Protein AF-A0A926ZTW3-F1 (afdb_monomer_lite)

Foldseek 3Di:
DPDDDDADCDDQTHPVLLQLQCCLPVVVQFPDWDFDQDPNDTDTDTDGPCVPVVSVVSSVVSVVCSVPDPGSVVVCVVSCSVVDPPPPDD

Secondary structure (DSSP, 8-state):
--------SSSTT-HHHHHHHHHHH-GGG---EEEEEETTEEEEEE---TTSHHHHHHHHHHHHHHHHSS-HHHHHHHTTTT--------

Sequence (90 aa):
RELGKKVPLSGAHYRGHLGTWVRTFYPHLGDHQETRLVNGVQQPIYVYACHDPAVADGLTKAIEEFFAHPSPGAALRQAGAFARKSLVTA

Radius of gyration: 14.48 Å; chains: 1; bounding box: 37×39×31 Å

pLDDT: mean 83.94, std 14.86, range [34.09, 95.44]

Structure (mmCIF, N/CA/C/O backbone):
data_AF-A0A926ZTW3-F1
#
_entry.id   AF-A0A926ZTW3-F1
#
loop_
_atom_site.group_PDB
_atom_site.id
_atom_site.type_symbol
_atom_site.label_atom_id
_atom_site.label_alt_id
_atom_site.label_comp_id
_atom_site.label_asym_id
_atom_site.label_entity_id
_atom_site.label_seq_id
_atom_site.pdbx_PDB_ins_code
_atom_site.Cartn_x
_atom_site.Cartn_y
_atom_site.Cartn_z
_atom_site.occupancy
_atom_site.B_iso_or_equiv
_atom_site.auth_seq_id
_atom_site.auth_comp_id
_atom_site.auth_asym_id
_atom_site.auth_atom_id
_atom_site.pdbx_PDB_model_num
ATOM 1 N N . ARG A 1 1 ? 16.105 -12.422 10.876 1.00 47.84 1 ARG A N 1
ATOM 2 C CA . ARG A 1 1 ? 14.909 -11.963 10.129 1.00 47.84 1 ARG A CA 1
ATOM 3 C C . ARG A 1 1 ? 15.086 -10.465 9.921 1.00 47.84 1 ARG A C 1
ATOM 5 O O . ARG A 1 1 ? 15.110 -9.759 10.919 1.00 47.84 1 ARG A O 1
ATOM 12 N N . GLU A 1 2 ? 15.315 -9.991 8.696 1.00 50.84 2 GLU A N 1
ATOM 13 C CA . GLU A 1 2 ? 15.300 -8.544 8.429 1.00 50.84 2 GLU A CA 1
ATOM 14 C C . GLU A 1 2 ? 13.892 -8.014 8.719 1.00 50.84 2 GLU A C 1
ATOM 16 O O . GLU A 1 2 ? 12.905 -8.493 8.159 1.00 50.84 2 GLU A O 1
ATOM 21 N N . LEU A 1 3 ? 13.787 -7.083 9.667 1.00 54.53 3 LEU A N 1
ATOM 22 C CA . LEU A 1 3 ? 12.523 -6.470 10.054 1.00 54.53 3 LEU A CA 1
ATOM 23 C C . LEU A 1 3 ? 12.210 -5.327 9.082 1.00 54.53 3 LEU A C 1
ATOM 25 O O . LEU A 1 3 ? 12.570 -4.177 9.312 1.00 54.53 3 LEU A O 1
ATOM 29 N N . GLY A 1 4 ? 11.510 -5.667 8.000 1.00 66.25 4 GLY A N 1
ATOM 30 C CA . GLY A 1 4 ? 10.890 -4.706 7.087 1.00 66.25 4 GLY A CA 1
ATOM 31 C C . GLY A 1 4 ? 11.744 -4.294 5.884 1.00 66.25 4 GLY A C 1
ATOM 32 O O . GLY A 1 4 ? 12.969 -4.352 5.895 1.00 66.25 4 GLY A O 1
ATOM 33 N N . LYS A 1 5 ? 11.063 -3.858 4.817 1.00 71.69 5 LYS A N 1
ATOM 34 C CA . LYS A 1 5 ? 11.684 -3.284 3.614 1.00 71.69 5 LYS A 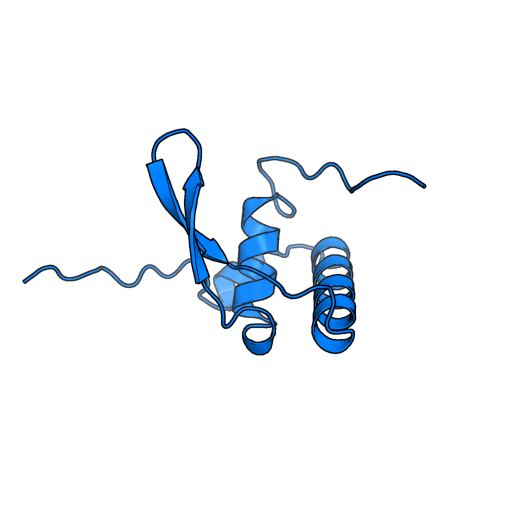CA 1
ATOM 35 C C . LYS A 1 5 ? 11.789 -1.766 3.776 1.00 71.69 5 LYS A C 1
ATOM 37 O O . LYS A 1 5 ? 10.777 -1.102 4.009 1.00 71.69 5 LYS A O 1
ATOM 42 N N . LYS A 1 6 ? 12.987 -1.191 3.618 1.00 80.00 6 LYS A N 1
ATOM 43 C CA . LYS A 1 6 ? 13.161 0.270 3.566 1.00 80.00 6 LYS A CA 1
ATOM 44 C C . LYS A 1 6 ? 12.621 0.789 2.234 1.00 80.00 6 LYS A C 1
ATOM 46 O O . LYS A 1 6 ? 13.251 0.622 1.196 1.00 80.00 6 LYS A O 1
ATOM 51 N N . VAL A 1 7 ? 11.448 1.413 2.268 1.00 80.25 7 VAL A N 1
ATOM 52 C CA . VAL A 1 7 ? 10.799 1.983 1.079 1.00 80.25 7 VAL A CA 1
ATOM 53 C C . VAL A 1 7 ? 11.163 3.468 0.966 1.00 80.25 7 VAL A C 1
ATOM 55 O O . VAL A 1 7 ? 11.065 4.177 1.974 1.00 80.25 7 VAL A O 1
ATOM 58 N N . PRO A 1 8 ? 11.577 3.972 -0.212 1.00 83.94 8 PRO A N 1
ATOM 59 C CA . PRO A 1 8 ? 11.859 5.392 -0.393 1.00 83.94 8 PRO A CA 1
ATOM 60 C C . PRO A 1 8 ? 10.603 6.254 -0.187 1.00 83.94 8 PRO A C 1
ATOM 62 O O . PRO A 1 8 ? 9.467 5.769 -0.175 1.00 83.94 8 PRO A O 1
ATOM 65 N N . LEU A 1 9 ? 10.816 7.560 -0.018 1.00 84.81 9 LEU A N 1
ATOM 66 C CA . LEU A 1 9 ? 9.743 8.551 0.131 1.00 84.81 9 LEU A CA 1
ATOM 67 C C . LEU A 1 9 ? 9.263 9.120 -1.215 1.00 84.81 9 LEU A C 1
ATOM 69 O O . LEU A 1 9 ? 8.201 9.730 -1.268 1.00 84.81 9 LEU A O 1
ATOM 73 N N . SER A 1 10 ? 10.009 8.886 -2.296 1.00 84.50 10 SER A N 1
ATOM 74 C CA . SER A 1 10 ? 9.695 9.317 -3.662 1.00 84.50 10 SER A CA 1
ATOM 75 C C . SER A 1 10 ? 10.102 8.249 -4.690 1.00 84.50 10 SER A C 1
ATOM 77 O O . SER A 1 10 ? 10.807 7.294 -4.362 1.00 84.50 10 SER A O 1
ATOM 79 N N . GLY A 1 11 ? 9.628 8.383 -5.933 1.00 85.56 11 GLY A N 1
ATOM 80 C CA . GLY A 1 11 ? 9.931 7.467 -7.043 1.00 85.56 11 GLY A CA 1
ATOM 81 C C . GLY A 1 11 ? 8.739 6.610 -7.473 1.00 85.56 11 GLY A C 1
ATOM 82 O O . GLY A 1 11 ? 7.597 6.898 -7.132 1.00 85.56 11 GLY A O 1
ATOM 83 N N . ALA A 1 12 ? 8.970 5.558 -8.258 1.00 82.56 12 ALA A N 1
ATOM 84 C CA . ALA A 1 12 ? 7.883 4.665 -8.666 1.00 82.56 12 ALA A CA 1
ATOM 85 C C . ALA A 1 12 ? 7.385 3.815 -7.479 1.00 82.56 12 ALA A C 1
ATOM 87 O O . ALA A 1 12 ? 6.178 3.729 -7.254 1.00 82.56 12 ALA A O 1
ATOM 88 N N . HIS A 1 13 ? 8.314 3.297 -6.667 1.00 84.75 13 HIS A N 1
ATOM 89 C CA . HIS A 1 13 ? 8.066 2.404 -5.529 1.00 84.75 13 HIS A CA 1
ATOM 90 C C . HIS A 1 13 ? 8.222 3.102 -4.169 1.00 84.75 13 HIS A C 1
ATOM 92 O O . HIS A 1 13 ? 9.051 2.696 -3.358 1.00 84.75 13 HIS A O 1
ATOM 98 N N . TYR A 1 14 ? 7.465 4.171 -3.905 1.00 88.56 14 TYR A N 1
ATOM 99 C CA . TYR A 1 14 ? 7.533 4.860 -2.608 1.00 88.56 14 TYR A CA 1
ATOM 100 C C . TYR A 1 14 ? 6.404 4.469 -1.650 1.00 88.56 14 TYR A C 1
ATOM 102 O O . TYR A 1 14 ? 5.353 3.969 -2.057 1.00 88.56 14 TYR A O 1
ATOM 110 N N . ARG A 1 15 ? 6.605 4.742 -0.354 1.00 83.69 15 ARG A N 1
ATOM 111 C CA . ARG A 1 15 ? 5.715 4.309 0.741 1.00 83.69 15 ARG A CA 1
ATOM 112 C C . ARG A 1 15 ? 4.234 4.655 0.527 1.00 83.69 15 ARG A C 1
ATOM 114 O O . ARG A 1 15 ? 3.369 3.827 0.797 1.00 83.69 15 ARG A O 1
ATOM 121 N N . GLY A 1 16 ? 3.929 5.861 0.048 1.00 86.25 16 GLY A N 1
ATOM 122 C CA . GLY A 1 16 ? 2.546 6.293 -0.185 1.00 86.25 16 GLY A CA 1
ATOM 123 C C . GLY A 1 16 ? 1.874 5.577 -1.359 1.00 86.25 16 GLY A C 1
ATOM 124 O O . GLY A 1 16 ? 0.666 5.334 -1.313 1.00 86.25 16 GLY A O 1
ATOM 125 N N . HIS A 1 17 ? 2.640 5.157 -2.371 1.00 92.69 17 HIS A N 1
ATOM 126 C CA . HIS A 1 17 ? 2.108 4.322 -3.445 1.00 92.69 17 HIS A CA 1
ATOM 127 C C . HIS A 1 17 ? 1.762 2.919 -2.960 1.00 92.69 17 HIS A C 1
ATOM 129 O O . HIS A 1 17 ? 0.729 2.419 -3.374 1.00 92.69 17 HIS A O 1
ATOM 135 N N . LEU A 1 18 ? 2.534 2.316 -2.048 1.00 91.12 18 LEU A N 1
ATOM 136 C CA . LEU A 1 18 ? 2.207 0.984 -1.522 1.00 91.12 18 LEU A CA 1
ATOM 137 C C . LEU A 1 18 ? 0.852 0.977 -0.798 1.00 91.12 18 LEU A C 1
ATOM 139 O O . LEU A 1 18 ? -0.002 0.143 -1.081 1.00 91.12 18 LEU A O 1
ATOM 143 N N . GLY A 1 19 ? 0.608 1.947 0.088 1.00 89.31 19 GLY A N 1
ATOM 144 C CA . GLY A 1 19 ? -0.695 2.053 0.755 1.00 89.31 19 GLY A CA 1
ATOM 145 C C . GLY A 1 19 ? -1.842 2.304 -0.232 1.00 89.31 19 GLY A C 1
ATOM 146 O O . GLY A 1 19 ? -2.936 1.777 -0.064 1.00 89.31 19 GLY A O 1
ATOM 147 N N . THR A 1 20 ? -1.590 3.087 -1.281 1.00 92.00 20 THR A N 1
ATOM 148 C CA . THR A 1 20 ? -2.577 3.350 -2.340 1.00 92.00 20 THR A CA 1
ATOM 149 C C . THR A 1 20 ? -2.816 2.116 -3.212 1.00 92.00 20 THR A C 1
ATOM 151 O O . THR A 1 20 ? -3.955 1.848 -3.573 1.00 92.00 20 THR A O 1
ATOM 154 N N . TRP A 1 21 ? -1.775 1.332 -3.491 1.00 94.12 21 TRP A N 1
ATOM 155 C CA . TRP A 1 21 ? -1.821 0.078 -4.242 1.00 94.12 21 TRP A CA 1
ATOM 156 C C . TRP A 1 21 ? -2.750 -0.933 -3.590 1.00 94.12 21 TRP A C 1
ATOM 158 O O . TRP A 1 21 ? -3.678 -1.404 -4.242 1.00 94.12 21 TRP A O 1
ATOM 168 N N . VAL A 1 22 ? -2.560 -1.179 -2.290 1.00 93.19 22 VAL A N 1
ATOM 169 C CA . VAL A 1 22 ? -3.422 -2.084 -1.520 1.00 93.19 22 VAL A CA 1
ATOM 170 C C . VAL A 1 22 ? -4.880 -1.635 -1.619 1.00 93.19 22 VAL A C 1
ATOM 172 O O . VAL A 1 22 ? -5.731 -2.417 -2.008 1.00 93.19 22 VAL A O 1
ATOM 175 N N . ARG A 1 23 ? -5.186 -0.353 -1.397 1.00 90.50 23 ARG A N 1
ATOM 176 C CA . ARG A 1 23 ? -6.576 0.134 -1.481 1.00 90.50 23 ARG A CA 1
ATOM 177 C C . ARG A 1 23 ? -7.181 0.098 -2.884 1.00 90.50 23 ARG A C 1
ATOM 179 O O . ARG A 1 23 ? -8.395 0.024 -3.014 1.00 90.50 23 ARG A O 1
ATOM 186 N N . THR A 1 24 ? -6.351 0.210 -3.917 1.00 92.69 24 THR A N 1
ATOM 187 C CA . THR A 1 24 ? -6.813 0.267 -5.311 1.00 92.69 24 THR A CA 1
ATOM 188 C C . THR A 1 24 ? -7.101 -1.131 -5.848 1.00 92.69 24 THR A C 1
ATOM 190 O O . THR A 1 24 ? -8.149 -1.353 -6.442 1.00 92.69 24 THR A O 1
ATOM 193 N N . PHE A 1 25 ? -6.183 -2.077 -5.634 1.00 93.94 25 PHE A N 1
ATOM 194 C CA . PHE A 1 25 ? -6.252 -3.415 -6.234 1.00 93.94 25 PHE A CA 1
ATOM 195 C C . PHE A 1 25 ? -6.708 -4.504 -5.256 1.00 93.94 25 PHE A C 1
ATOM 197 O O . PHE A 1 25 ? -7.159 -5.562 -5.681 1.00 93.94 25 PHE A O 1
ATOM 204 N N . TYR A 1 26 ? -6.649 -4.229 -3.953 1.00 93.56 26 TYR A N 1
ATOM 205 C CA . TYR A 1 26 ? -7.056 -5.130 -2.876 1.00 93.56 26 TYR A CA 1
ATOM 206 C C . TYR A 1 26 ? -8.038 -4.451 -1.900 1.00 93.56 26 TYR A C 1
ATOM 208 O O . TYR A 1 26 ? -7.813 -4.474 -0.687 1.00 93.56 26 TYR A O 1
ATOM 216 N N . PRO A 1 27 ? -9.131 -3.827 -2.386 1.00 89.75 27 PRO A N 1
ATOM 217 C CA . PRO A 1 27 ? -10.031 -3.047 -1.532 1.00 89.75 27 PRO A CA 1
ATOM 218 C C . PRO A 1 27 ? -10.630 -3.876 -0.385 1.00 89.75 27 PRO A C 1
ATOM 220 O O . PRO A 1 27 ? -10.724 -3.380 0.729 1.00 89.75 27 PRO A O 1
ATOM 223 N N . HIS A 1 28 ? -10.909 -5.159 -0.633 1.00 88.06 28 HIS A N 1
ATOM 224 C CA . HIS A 1 28 ? -11.464 -6.111 0.336 1.00 88.06 28 HIS A CA 1
ATOM 225 C C . HIS A 1 28 ? -10.573 -6.381 1.560 1.00 88.06 28 HIS A C 1
ATOM 227 O O . HIS A 1 28 ? -11.040 -6.944 2.542 1.00 88.06 28 HIS A O 1
ATOM 233 N N . LEU A 1 29 ? -9.283 -6.024 1.518 1.00 88.88 29 LEU A N 1
ATOM 234 C CA . LEU A 1 29 ? -8.390 -6.194 2.669 1.00 88.88 29 LEU A CA 1
ATOM 235 C C . LEU A 1 29 ? -8.529 -5.055 3.687 1.00 88.88 29 LEU A C 1
ATOM 237 O O . LEU A 1 29 ? -8.066 -5.191 4.816 1.00 88.88 29 LEU A O 1
ATOM 241 N N . GLY A 1 30 ? -9.097 -3.914 3.282 1.00 73.00 30 GLY A N 1
ATOM 242 C CA . GLY A 1 30 ? -8.997 -2.641 3.994 1.00 73.00 30 GLY A CA 1
ATOM 243 C C . GLY A 1 30 ? -10.337 -1.962 4.263 1.00 73.00 30 GLY A C 1
ATOM 244 O O . GLY A 1 30 ? -10.422 -0.743 4.131 1.00 73.00 30 GLY A O 1
ATOM 245 N N . ASP A 1 31 ? -11.368 -2.713 4.649 1.00 74.06 31 ASP A N 1
ATOM 246 C CA . ASP A 1 31 ? -12.701 -2.150 4.927 1.00 74.06 31 ASP A CA 1
ATOM 247 C C . ASP A 1 31 ? -12.759 -1.341 6.237 1.00 74.06 31 ASP A C 1
ATOM 249 O O . ASP A 1 31 ? -13.674 -0.543 6.449 1.00 74.06 31 ASP A O 1
ATOM 253 N N . HIS A 1 32 ? -11.770 -1.509 7.119 1.00 82.56 32 HIS A N 1
ATOM 254 C CA . HIS A 1 32 ? -11.742 -0.863 8.425 1.00 82.56 32 HIS A CA 1
ATOM 255 C C . HIS A 1 32 ? -10.835 0.371 8.444 1.00 82.56 32 HIS A C 1
ATOM 257 O O . HIS A 1 32 ? -9.639 0.302 8.137 1.00 82.56 32 HIS A O 1
ATOM 263 N N . GLN A 1 33 ? -11.405 1.503 8.861 1.00 86.94 33 GLN A N 1
ATOM 264 C CA . GLN A 1 33 ? -10.661 2.724 9.143 1.00 86.94 33 GLN A CA 1
ATOM 265 C C . GLN A 1 33 ? -10.828 3.138 10.598 1.00 86.94 33 GLN A C 1
ATOM 267 O O . GLN A 1 33 ? -11.929 3.132 11.139 1.00 86.94 33 GLN A O 1
ATOM 272 N N . GLU A 1 34 ? -9.730 3.578 11.198 1.00 88.75 34 GLU A N 1
ATOM 273 C CA . GLU A 1 34 ? -9.713 4.125 12.546 1.00 88.75 34 GLU A CA 1
ATOM 274 C C . GLU A 1 34 ? -9.139 5.535 12.535 1.00 88.75 34 GLU A C 1
ATOM 276 O O . GLU A 1 34 ? -8.150 5.816 11.860 1.00 88.75 34 GLU A O 1
ATOM 281 N N . THR A 1 35 ? -9.712 6.431 13.332 1.00 92.06 35 THR A N 1
ATOM 282 C CA . THR A 1 35 ? -9.110 7.747 13.550 1.00 92.06 35 THR A CA 1
ATOM 283 C C . THR A 1 35 ? -7.909 7.602 14.480 1.00 92.06 35 THR A C 1
ATOM 285 O O . THR A 1 35 ? -8.034 7.148 15.623 1.00 92.06 35 THR A O 1
ATOM 288 N N . ARG A 1 36 ? -6.724 7.988 14.001 1.00 88.31 36 ARG A N 1
ATOM 289 C CA . ARG A 1 36 ? -5.479 7.985 14.781 1.00 88.31 36 ARG A CA 1
ATOM 290 C C . ARG A 1 36 ? -4.742 9.306 14.650 1.00 88.31 36 ARG A C 1
ATOM 292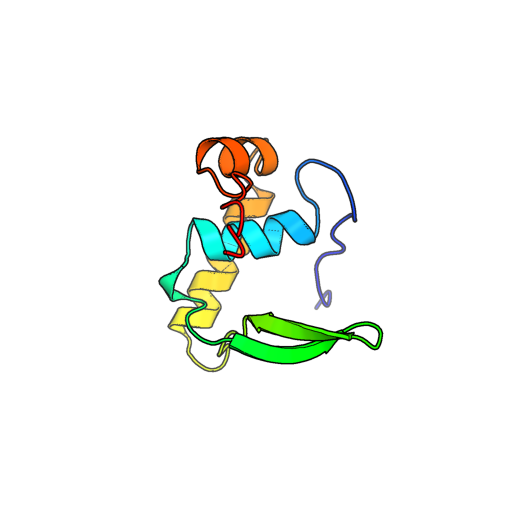 O O . ARG A 1 36 ? -4.839 10.003 13.645 1.00 88.31 36 ARG A O 1
ATOM 299 N N . LEU A 1 37 ? -3.975 9.641 15.684 1.00 91.00 37 LEU A N 1
ATOM 300 C CA . LEU A 1 37 ? -3.098 10.802 15.669 1.00 91.00 37 LEU A CA 1
ATOM 301 C C . LEU A 1 37 ? -1.842 10.480 14.845 1.00 91.00 37 LEU A C 1
ATOM 303 O O . LEU A 1 37 ? -1.030 9.648 15.243 1.00 91.00 37 LEU A O 1
ATOM 307 N N . VAL A 1 38 ? -1.675 11.148 13.706 1.00 82.38 38 VAL A N 1
ATOM 308 C CA . VAL A 1 38 ? -0.505 11.033 12.827 1.00 82.38 38 VAL A CA 1
ATOM 309 C C . VAL A 1 38 ? 0.162 12.402 12.753 1.00 82.38 38 VAL A C 1
ATOM 311 O O . VAL A 1 38 ? -0.435 13.362 12.273 1.00 82.38 38 VAL A O 1
ATOM 314 N N . ASN A 1 39 ? 1.396 12.506 13.256 1.00 86.44 39 ASN A N 1
ATOM 315 C CA . ASN A 1 39 ? 2.159 13.762 13.326 1.00 86.44 39 ASN A CA 1
ATOM 316 C C . ASN A 1 39 ? 1.372 14.929 13.962 1.00 86.44 39 ASN A C 1
ATOM 318 O O . ASN A 1 39 ? 1.404 16.050 13.465 1.00 86.44 39 ASN A O 1
ATOM 322 N N . GLY A 1 40 ? 0.633 14.661 15.043 1.00 90.06 40 GLY A N 1
ATOM 323 C CA . GLY A 1 40 ? -0.148 15.679 15.758 1.00 90.06 40 GLY A CA 1
ATOM 324 C C . GLY A 1 40 ? -1.504 16.023 15.131 1.00 90.06 40 GLY A C 1
ATOM 325 O O . GLY A 1 40 ? -2.226 16.845 15.687 1.00 90.06 40 GLY A O 1
ATOM 326 N N . VAL A 1 41 ? -1.891 15.378 14.026 1.00 92.94 41 VAL A N 1
ATOM 327 C CA . VAL A 1 41 ? -3.189 15.585 13.365 1.00 92.94 41 VAL A CA 1
ATOM 328 C C . VAL A 1 41 ? -4.010 14.300 13.424 1.00 92.94 41 VAL A C 1
ATOM 330 O O . VAL A 1 41 ? -3.497 13.225 13.119 1.00 92.94 41 VAL A O 1
ATOM 333 N N . GLN A 1 42 ? -5.285 14.386 13.814 1.00 93.44 42 GLN A N 1
ATOM 334 C CA . GLN A 1 42 ? -6.192 13.237 13.736 1.00 93.44 42 GLN A CA 1
ATOM 335 C C . GLN A 1 42 ? -6.522 12.940 12.274 1.00 93.44 42 GLN A C 1
ATOM 337 O O . GLN A 1 42 ? -7.021 13.806 11.557 1.00 93.44 42 GLN A O 1
ATOM 342 N N . GLN A 1 43 ? -6.220 11.725 11.830 1.00 89.69 43 GLN A N 1
ATOM 343 C CA . GLN A 1 43 ? -6.442 11.283 10.460 1.00 89.69 43 GLN A CA 1
ATOM 344 C C . GLN A 1 43 ? -7.067 9.885 10.459 1.00 89.69 43 GLN A C 1
ATOM 346 O O . GLN A 1 43 ? -6.694 9.055 11.295 1.00 89.69 43 GLN A O 1
ATOM 351 N N . PRO A 1 44 ? -7.995 9.597 9.531 1.00 87.69 44 PRO A N 1
ATOM 352 C CA . PRO A 1 44 ? -8.446 8.235 9.310 1.00 87.69 44 PRO A CA 1
ATOM 353 C C . PRO A 1 44 ? -7.291 7.408 8.730 1.00 87.69 44 PRO A C 1
ATOM 355 O O . PRO A 1 44 ? -6.677 7.782 7.726 1.00 87.69 44 PRO A O 1
ATOM 358 N N . ILE A 1 45 ? -6.984 6.284 9.368 1.00 85.50 45 ILE A N 1
ATOM 359 C CA . ILE A 1 45 ? -5.994 5.314 8.908 1.00 85.50 45 ILE A CA 1
ATOM 360 C C . ILE A 1 45 ? -6.676 3.990 8.596 1.00 85.50 45 ILE A C 1
ATOM 362 O O . ILE A 1 45 ? -7.611 3.592 9.278 1.00 85.50 45 ILE A O 1
ATOM 366 N N . TYR A 1 46 ? -6.178 3.288 7.585 1.00 86.81 46 TYR A N 1
ATOM 367 C CA . TYR A 1 46 ? -6.634 1.937 7.276 1.00 86.81 46 TYR A CA 1
ATOM 368 C C . TYR A 1 46 ? -5.977 0.946 8.230 1.00 86.81 46 TYR A C 1
ATOM 370 O O . TYR A 1 46 ? -4.754 0.979 8.406 1.00 86.81 46 TYR A O 1
ATOM 378 N N . VAL A 1 47 ? -6.785 0.071 8.819 1.00 86.56 47 VAL A N 1
ATOM 379 C CA . VAL A 1 47 ? -6.333 -0.964 9.747 1.00 86.56 47 VAL A CA 1
ATOM 380 C C . VAL A 1 47 ? -6.562 -2.325 9.114 1.00 86.56 47 VAL A C 1
ATOM 382 O O . VAL A 1 47 ? -7.659 -2.637 8.665 1.00 86.56 47 VAL A O 1
ATOM 385 N N . TYR A 1 48 ? -5.507 -3.134 9.101 1.00 88.50 48 TYR A N 1
ATOM 386 C CA . TYR A 1 48 ? -5.525 -4.472 8.530 1.00 88.50 48 TYR A CA 1
ATOM 387 C C . TYR A 1 48 ? -5.403 -5.499 9.650 1.00 88.50 48 TYR A C 1
ATOM 389 O O . TYR A 1 48 ? -4.437 -5.492 10.418 1.00 88.50 48 TYR A O 1
ATOM 397 N N . ALA A 1 49 ? -6.393 -6.380 9.750 1.00 88.31 49 ALA A N 1
ATOM 398 C CA . ALA A 1 49 ? -6.462 -7.425 10.759 1.00 88.31 49 ALA A CA 1
ATOM 399 C C . ALA A 1 49 ? -5.509 -8.585 10.424 1.00 88.31 49 ALA A C 1
ATOM 401 O O . ALA A 1 49 ? -5.948 -9.655 10.039 1.00 88.31 49 ALA A O 1
ATOM 402 N N . CYS A 1 50 ? -4.194 -8.409 10.594 1.00 87.06 50 CYS A N 1
ATOM 403 C CA . CYS A 1 50 ? -3.201 -9.445 10.250 1.00 87.06 50 CYS A CA 1
ATOM 404 C C . CYS A 1 50 ? -3.297 -10.748 11.076 1.00 87.06 50 CYS A C 1
ATOM 406 O O . CYS A 1 50 ? -2.517 -11.666 10.840 1.00 87.06 50 CYS A O 1
ATOM 408 N N . HIS A 1 51 ? -4.191 -10.821 12.068 1.00 88.50 51 HIS A N 1
ATOM 409 C CA . HIS A 1 51 ? -4.534 -12.077 12.739 1.00 88.50 51 HIS A CA 1
ATOM 410 C C . HIS A 1 51 ? -5.463 -12.956 11.886 1.00 88.50 51 HIS A C 1
ATOM 412 O O . HIS A 1 51 ? -5.521 -14.159 12.117 1.00 88.50 51 HIS A O 1
ATOM 418 N N . ASP A 1 52 ? -6.168 -12.368 10.917 1.00 90.31 52 ASP A N 1
ATOM 419 C CA . ASP A 1 52 ? -6.883 -13.089 9.872 1.00 90.31 52 ASP A CA 1
ATOM 420 C C . ASP A 1 52 ? -5.875 -13.530 8.790 1.00 90.31 52 ASP A C 1
ATOM 422 O O . ASP A 1 52 ? -5.236 -12.673 8.159 1.00 90.31 52 ASP A O 1
ATOM 426 N N . PRO A 1 53 ? -5.714 -14.847 8.552 1.00 92.12 53 PRO A N 1
ATOM 427 C CA . PRO A 1 53 ? -4.810 -15.359 7.529 1.00 92.12 53 PRO A CA 1
ATOM 428 C C . PRO A 1 53 ? -5.101 -14.813 6.128 1.00 92.12 53 PRO A C 1
ATOM 430 O O . PRO A 1 53 ? -4.164 -14.492 5.403 1.00 92.12 53 PRO A O 1
ATOM 433 N N . ALA A 1 54 ? -6.373 -14.628 5.757 1.00 90.94 54 ALA A N 1
ATOM 434 C CA . ALA A 1 54 ? -6.737 -14.129 4.432 1.00 90.94 54 ALA A CA 1
ATOM 435 C C . ALA A 1 54 ? -6.239 -12.693 4.217 1.00 90.94 54 ALA A C 1
ATOM 437 O O . ALA A 1 54 ? -5.754 -12.344 3.137 1.00 90.94 54 ALA A O 1
ATOM 438 N N . VAL A 1 55 ? -6.299 -11.870 5.269 1.00 91.62 55 VAL A N 1
ATOM 439 C CA . VAL A 1 55 ? -5.776 -10.500 5.238 1.00 91.62 55 VAL A CA 1
ATOM 440 C C . VAL A 1 55 ? -4.251 -10.502 5.152 1.00 91.62 55 VAL A C 1
ATOM 442 O O . VAL A 1 55 ? -3.678 -9.761 4.351 1.00 91.62 55 VAL A O 1
ATOM 445 N N . ALA A 1 56 ? -3.581 -11.343 5.943 1.00 92.38 56 ALA A N 1
ATOM 446 C CA . ALA A 1 56 ? -2.124 -11.451 5.937 1.00 92.38 56 ALA A CA 1
ATOM 447 C C . ALA A 1 56 ? -1.572 -11.939 4.583 1.00 92.38 56 ALA A C 1
ATOM 449 O O . ALA A 1 56 ? -0.623 -11.348 4.053 1.00 92.38 56 ALA A O 1
ATOM 450 N N . ASP A 1 57 ? -2.188 -12.965 3.995 1.00 94.25 57 ASP A N 1
ATOM 451 C CA . ASP A 1 57 ? -1.807 -13.516 2.692 1.00 94.25 57 ASP A CA 1
ATOM 452 C C . ASP A 1 57 ? -2.069 -12.506 1.570 1.00 94.25 57 ASP A C 1
ATOM 454 O O . ASP A 1 57 ? -1.198 -12.254 0.731 1.00 94.25 57 ASP A O 1
ATOM 458 N N . GLY A 1 58 ? -3.234 -11.850 1.597 1.00 94.56 58 GLY A N 1
ATOM 459 C CA . GLY A 1 58 ? -3.579 -10.798 0.646 1.00 94.56 58 GLY A CA 1
ATOM 460 C C . GLY A 1 58 ? -2.594 -9.627 0.685 1.00 94.56 58 GLY A C 1
ATOM 461 O O . GLY A 1 58 ? -2.124 -9.175 -0.360 1.00 94.56 58 GLY A O 1
ATOM 462 N N . LEU A 1 59 ? -2.219 -9.162 1.882 1.00 93.31 59 LEU A N 1
ATOM 463 C CA . LEU A 1 59 ? -1.221 -8.102 2.044 1.00 93.31 59 LEU A CA 1
ATOM 464 C C . LEU A 1 59 ? 0.160 -8.528 1.548 1.00 93.31 59 LEU A C 1
ATOM 466 O O . LEU A 1 59 ? 0.846 -7.734 0.901 1.00 93.31 59 LEU A O 1
ATOM 470 N N . THR A 1 60 ? 0.567 -9.765 1.835 1.00 93.62 60 THR A N 1
ATOM 471 C CA . THR A 1 60 ? 1.847 -10.312 1.368 1.00 93.62 60 THR A CA 1
ATO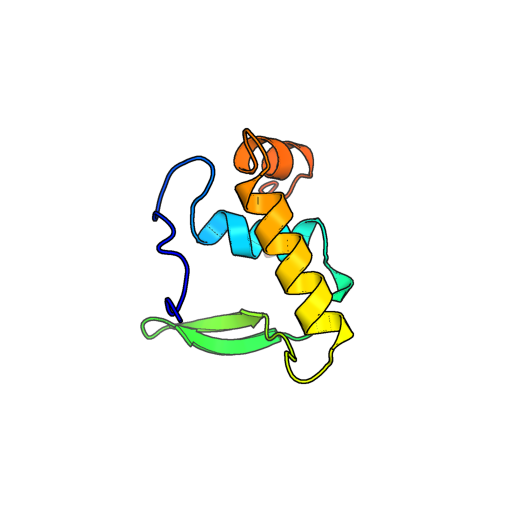M 472 C C . THR A 1 60 ? 1.903 -10.297 -0.156 1.00 93.62 60 THR A C 1
ATOM 474 O O . THR A 1 60 ? 2.825 -9.713 -0.729 1.00 93.62 60 THR A O 1
ATOM 477 N N . LYS A 1 61 ? 0.856 -10.811 -0.810 1.00 95.44 61 LYS A N 1
ATOM 478 C CA . LYS A 1 61 ? 0.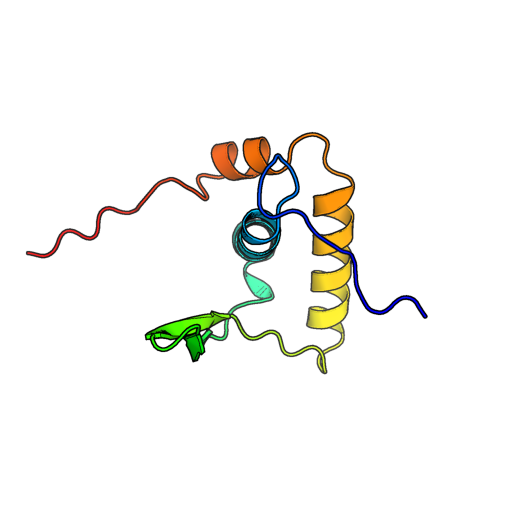728 -10.797 -2.269 1.00 95.44 61 LYS A CA 1
ATOM 479 C C . LYS A 1 61 ? 0.744 -9.375 -2.838 1.00 95.44 61 LYS A C 1
ATOM 481 O O . LYS A 1 61 ? 1.492 -9.091 -3.770 1.00 95.44 61 LYS A O 1
ATOM 486 N N . ALA A 1 62 ? -0.016 -8.454 -2.244 1.00 94.06 62 ALA A N 1
ATOM 487 C CA . ALA A 1 62 ? -0.061 -7.062 -2.686 1.00 94.06 62 ALA A CA 1
ATOM 488 C C . ALA A 1 62 ? 1.315 -6.374 -2.605 1.00 94.06 62 ALA A C 1
ATOM 490 O O . ALA A 1 62 ? 1.675 -5.594 -3.490 1.00 94.06 62 ALA A O 1
ATOM 491 N N . ILE A 1 63 ? 2.096 -6.665 -1.558 1.00 92.19 63 ILE A N 1
ATOM 492 C CA . ILE A 1 63 ? 3.464 -6.159 -1.391 1.00 92.19 63 ILE A CA 1
ATOM 493 C C . ILE A 1 63 ? 4.388 -6.736 -2.468 1.00 92.19 63 ILE A C 1
ATOM 495 O O . ILE A 1 63 ? 5.171 -5.990 -3.059 1.00 92.19 63 ILE A O 1
ATOM 499 N N . GLU A 1 64 ? 4.328 -8.042 -2.716 1.00 93.38 64 GLU A N 1
ATOM 500 C CA . GLU A 1 64 ? 5.149 -8.702 -3.735 1.00 93.38 64 GLU A CA 1
ATOM 501 C C . GLU A 1 64 ? 4.862 -8.151 -5.133 1.00 93.38 64 GLU A C 1
ATOM 503 O O . GLU A 1 64 ? 5.792 -7.719 -5.816 1.00 93.38 64 GLU A O 1
ATOM 508 N N . GLU A 1 65 ? 3.588 -8.051 -5.514 1.00 95.19 65 GLU A N 1
ATOM 509 C CA . GLU A 1 65 ? 3.173 -7.474 -6.795 1.00 95.19 65 GLU A CA 1
ATOM 510 C C . GLU A 1 65 ? 3.621 -6.020 -6.939 1.00 95.19 65 GLU A C 1
ATOM 512 O O . GLU A 1 65 ? 4.172 -5.642 -7.972 1.00 95.19 65 GLU A O 1
ATOM 517 N N . PHE A 1 66 ? 3.457 -5.206 -5.892 1.00 94.12 66 PHE A N 1
ATOM 518 C CA . PHE A 1 66 ? 3.871 -3.806 -5.922 1.00 94.12 66 PHE A CA 1
ATOM 519 C C . PHE A 1 66 ? 5.368 -3.639 -6.214 1.00 94.12 66 PHE A C 1
ATOM 521 O O . PHE A 1 66 ? 5.750 -2.738 -6.961 1.00 94.12 66 PHE A O 1
ATOM 528 N N . PHE A 1 67 ? 6.225 -4.470 -5.613 1.00 90.81 67 PHE A N 1
ATOM 529 C CA . PHE A 1 67 ? 7.676 -4.389 -5.814 1.00 90.81 67 PHE A CA 1
ATOM 530 C C . PHE A 1 67 ? 8.159 -5.094 -7.084 1.00 90.81 67 PHE A C 1
ATOM 532 O O . PHE A 1 67 ? 9.201 -4.709 -7.605 1.00 90.81 67 PHE A O 1
ATOM 539 N N . ALA A 1 68 ? 7.419 -6.079 -7.595 1.00 93.38 68 ALA A N 1
ATOM 540 C CA . ALA A 1 68 ? 7.709 -6.714 -8.878 1.00 93.38 68 ALA A CA 1
ATOM 541 C C . ALA A 1 68 ? 7.267 -5.859 -10.081 1.00 93.38 68 ALA A C 1
ATOM 543 O O . ALA A 1 68 ? 7.787 -6.020 -11.184 1.00 93.38 68 ALA A O 1
ATOM 544 N N . HIS A 1 69 ? 6.304 -4.952 -9.891 1.00 93.62 69 HIS A N 1
ATOM 545 C CA . HIS A 1 69 ? 5.740 -4.159 -10.977 1.00 93.62 69 HIS A CA 1
ATOM 546 C C . HIS A 1 69 ? 6.749 -3.123 -11.523 1.00 93.62 69 HIS A C 1
ATOM 548 O O . HIS A 1 69 ? 7.302 -2.357 -10.747 1.00 93.62 69 HIS A O 1
ATOM 554 N N . PRO A 1 70 ? 6.949 -2.976 -12.845 1.00 91.94 70 PRO A N 1
ATOM 555 C CA . PRO A 1 70 ? 7.987 -2.087 -13.394 1.00 91.94 70 PRO A CA 1
ATOM 556 C C . PRO A 1 70 ? 7.722 -0.586 -13.171 1.00 91.94 70 PRO A C 1
ATOM 558 O O . PRO A 1 70 ? 8.644 0.224 -13.135 1.00 91.94 70 PRO A O 1
ATOM 561 N N . SER A 1 71 ? 6.451 -0.187 -13.054 1.00 92.25 71 SER A N 1
ATOM 562 C CA . SER A 1 71 ? 6.059 1.203 -12.770 1.00 92.25 71 SER A CA 1
ATOM 563 C C . SER A 1 71 ? 4.712 1.286 -12.036 1.00 92.25 71 SER A C 1
ATOM 565 O O . SER A 1 71 ? 3.683 1.597 -12.642 1.00 92.25 71 SER A O 1
ATOM 567 N N . PRO A 1 72 ? 4.653 0.960 -10.731 1.00 93.62 72 PRO A N 1
ATOM 568 C CA . PRO A 1 72 ? 3.381 0.889 -10.006 1.00 93.62 72 PRO A CA 1
ATOM 569 C C . PRO A 1 72 ? 2.688 2.252 -9.903 1.00 93.62 72 PRO A C 1
ATOM 571 O O . PRO A 1 72 ? 1.464 2.330 -9.914 1.00 93.62 72 PRO A O 1
ATOM 574 N N . GLY A 1 73 ? 3.448 3.353 -9.895 1.00 91.88 73 GLY A N 1
ATOM 575 C CA . GLY A 1 73 ? 2.879 4.701 -9.965 1.00 91.88 73 GLY A CA 1
ATOM 576 C C . GLY A 1 73 ? 2.120 4.986 -11.269 1.00 91.88 73 GLY A C 1
ATOM 577 O O . GLY A 1 73 ? 1.160 5.754 -11.253 1.00 91.88 73 GLY A O 1
ATOM 578 N N . ALA A 1 74 ? 2.521 4.390 -12.397 1.00 92.56 74 ALA A N 1
ATOM 579 C CA . ALA A 1 74 ? 1.789 4.514 -13.659 1.00 92.56 74 ALA A CA 1
ATOM 580 C C . ALA A 1 74 ? 0.502 3.678 -13.643 1.00 92.56 74 ALA A C 1
ATOM 582 O O . ALA A 1 74 ? -0.555 4.197 -13.993 1.00 92.56 74 ALA A O 1
ATOM 583 N N . ALA A 1 75 ? 0.570 2.439 -13.150 1.00 94.75 75 ALA A N 1
ATOM 584 C CA . ALA A 1 75 ? -0.605 1.583 -12.988 1.00 94.75 75 ALA A CA 1
ATOM 585 C C . ALA A 1 75 ? -1.650 2.208 -12.044 1.00 94.75 75 ALA A C 1
ATOM 587 O O . ALA A 1 75 ? -2.832 2.245 -12.367 1.00 94.75 75 ALA A O 1
ATOM 588 N N . LEU A 1 76 ? -1.218 2.810 -10.930 1.00 94.00 76 LEU A N 1
ATOM 589 C CA . LEU A 1 76 ? -2.098 3.569 -10.034 1.00 94.00 76 LEU A CA 1
ATOM 590 C C . LEU A 1 76 ? -2.783 4.752 -10.732 1.00 94.00 76 LEU A C 1
ATOM 592 O O . LEU A 1 76 ? -3.968 4.994 -10.517 1.00 94.00 76 LEU A O 1
ATOM 596 N N . ARG A 1 77 ? -2.057 5.492 -11.583 1.00 91.81 77 ARG A N 1
ATOM 597 C CA . ARG A 1 77 ? -2.648 6.578 -12.387 1.00 91.81 77 ARG A CA 1
ATOM 598 C 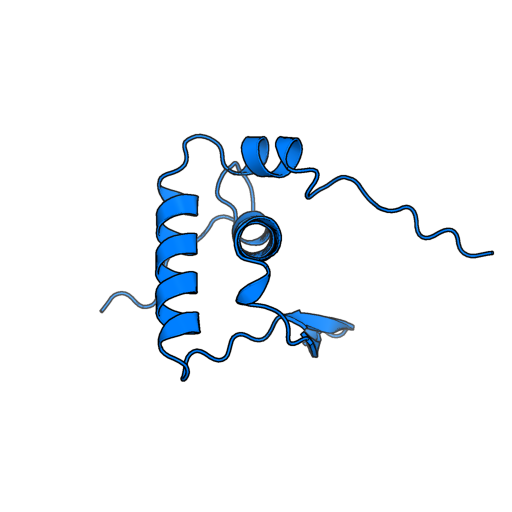C . ARG A 1 77 ? -3.700 6.049 -13.355 1.00 91.81 77 ARG A C 1
ATOM 600 O O . ARG A 1 77 ? -4.768 6.642 -13.444 1.00 91.81 77 ARG A O 1
ATOM 607 N N . GLN A 1 78 ? -3.411 4.947 -14.042 1.00 93.50 78 GLN A N 1
ATOM 608 C CA . GLN A 1 78 ? -4.343 4.305 -14.975 1.00 93.50 78 GLN A CA 1
ATOM 609 C C . GLN A 1 78 ? -5.596 3.786 -14.265 1.00 93.50 78 GLN A C 1
ATOM 611 O O . GLN A 1 78 ? -6.698 3.952 -14.774 1.00 93.50 78 GLN A O 1
ATOM 616 N N . ALA A 1 79 ? -5.440 3.247 -13.056 1.00 91.69 79 ALA A N 1
ATOM 617 C CA . ALA A 1 79 ? -6.544 2.828 -12.197 1.00 91.69 79 ALA A CA 1
ATOM 618 C C . ALA A 1 79 ? -7.316 4.005 -11.564 1.00 91.69 79 ALA A C 1
ATOM 620 O O . ALA A 1 79 ? -8.215 3.791 -10.756 1.00 91.69 79 ALA A O 1
ATOM 621 N N . GLY A 1 80 ? -6.964 5.256 -11.882 1.00 90.31 80 GLY A N 1
ATOM 622 C CA . GLY A 1 80 ? -7.647 6.440 -11.363 1.00 90.31 80 GLY A CA 1
ATOM 623 C C . GLY A 1 80 ? -7.380 6.725 -9.884 1.00 90.31 80 GLY A C 1
ATOM 624 O O . GLY A 1 80 ? -8.043 7.581 -9.306 1.00 90.31 80 GLY A O 1
ATOM 625 N N . ALA A 1 81 ? -6.384 6.085 -9.263 1.00 86.81 81 ALA A N 1
ATOM 626 C CA . ALA A 1 81 ? -6.133 6.188 -7.823 1.00 86.81 81 ALA A CA 1
ATOM 627 C C . ALA A 1 81 ? -5.786 7.614 -7.343 1.00 86.81 81 ALA A C 1
ATOM 629 O O . ALA A 1 81 ? -5.907 7.921 -6.158 1.00 86.81 81 ALA A O 1
ATOM 630 N N . PHE A 1 82 ? -5.359 8.494 -8.257 1.00 82.81 82 PHE A N 1
ATOM 631 C CA . PHE A 1 82 ? -5.062 9.907 -7.978 1.00 82.81 82 PHE A CA 1
ATOM 632 C C . PHE A 1 82 ? -6.091 10.881 -8.559 1.00 82.81 82 PHE A C 1
ATOM 634 O O . PHE A 1 82 ? -5.921 12.095 -8.414 1.00 82.81 82 PHE A O 1
ATOM 641 N N . ALA A 1 83 ? -7.138 10.384 -9.225 1.00 75.06 83 ALA A N 1
ATOM 642 C CA . ALA A 1 83 ? -8.232 11.221 -9.688 1.00 75.06 83 ALA A CA 1
ATOM 643 C C . ALA A 1 83 ? -8.999 11.707 -8.452 1.00 75.06 83 ALA A C 1
ATOM 645 O O . ALA A 1 83 ? -9.808 10.995 -7.861 1.00 75.06 83 ALA A O 1
ATOM 646 N N . ARG A 1 84 ? -8.672 12.917 -7.996 1.00 55.97 84 ARG A N 1
ATOM 647 C CA . ARG A 1 84 ? -9.357 13.573 -6.881 1.00 55.97 84 ARG A CA 1
ATOM 648 C C . ARG A 1 84 ? -10.859 13.605 -7.190 1.00 55.97 84 ARG A C 1
ATOM 650 O O . ARG A 1 84 ? -11.250 14.222 -8.176 1.00 55.97 84 ARG A O 1
ATOM 657 N N . LYS A 1 85 ? -11.711 13.048 -6.322 1.00 47.19 85 LYS A N 1
ATOM 658 C CA . LYS A 1 85 ? -13.058 13.616 -6.167 1.00 47.19 85 LYS A CA 1
ATOM 659 C C . LYS A 1 85 ? -12.837 15.013 -5.594 1.00 47.19 85 LYS A C 1
ATOM 661 O O . LYS A 1 85 ? -12.320 15.128 -4.483 1.00 47.19 85 LYS A O 1
ATOM 666 N N . SER A 1 86 ? -13.153 16.070 -6.343 1.00 38.53 86 SER A N 1
ATOM 667 C CA . SER A 1 86 ? -13.321 17.376 -5.710 1.00 38.53 86 SER A CA 1
ATOM 668 C C . SER A 1 86 ? -14.437 17.202 -4.688 1.00 38.53 86 SER A C 1
ATOM 670 O O . SER A 1 86 ? -15.567 16.884 -5.063 1.00 38.53 86 SER A O 1
ATOM 672 N N . LEU A 1 87 ? -14.130 17.351 -3.403 1.00 41.84 87 LEU A N 1
ATOM 673 C CA . LEU A 1 87 ? -15.180 17.598 -2.430 1.00 41.84 87 LEU A CA 1
ATOM 674 C C . LEU A 1 87 ? -15.792 18.946 -2.835 1.00 41.84 87 LEU A C 1
ATOM 676 O O . LEU A 1 87 ? -15.172 19.989 -2.653 1.00 41.84 87 LEU A O 1
ATOM 680 N N . VAL A 1 88 ? -16.960 18.910 -3.475 1.00 41.38 88 VAL A N 1
ATOM 681 C CA . VAL A 1 88 ? -17.844 20.070 -3.544 1.00 41.38 88 VAL A CA 1
ATOM 682 C C . VAL A 1 88 ? -18.364 20.249 -2.124 1.00 41.38 88 VAL A C 1
ATOM 684 O O . VAL A 1 88 ? -19.210 19.482 -1.672 1.00 41.38 88 VAL A O 1
ATOM 687 N N . THR A 1 89 ? -17.805 21.201 -1.388 1.00 34.09 89 THR A N 1
ATOM 688 C CA . THR A 1 89 ? -18.514 21.808 -0.261 1.00 34.09 89 THR A CA 1
ATOM 689 C C . THR A 1 89 ? -19.495 22.813 -0.849 1.00 34.09 89 THR A C 1
ATOM 691 O O . THR A 1 89 ? -19.069 23.781 -1.483 1.00 34.09 89 THR A O 1
ATOM 694 N N . ALA A 1 90 ? -20.781 22.485 -0.720 1.00 41.16 90 ALA A N 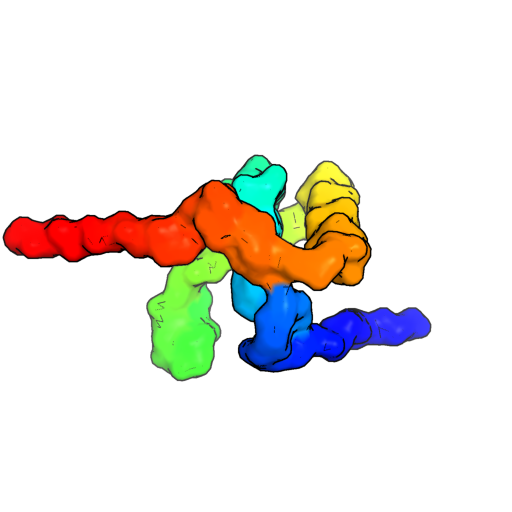1
ATOM 695 C CA . ALA A 1 90 ? -21.909 23.381 -0.950 1.00 41.16 90 ALA A CA 1
ATOM 696 C C . ALA A 1 90 ? -21.900 24.557 0.037 1.00 41.16 90 ALA A C 1
ATOM 698 O O . ALA A 1 90 ? -21.295 24.399 1.126 1.00 41.16 90 ALA A O 1
#